Protein AF-A0A351IZE6-F1 (afdb_monomer_lite)

pLDDT: mean 91.67, std 7.16, range [64.75, 98.38]

Structure (mmCIF, N/CA/C/O backbone):
data_AF-A0A351IZE6-F1
#
_entry.id   AF-A0A351IZE6-F1
#
loop_
_atom_site.group_PDB
_atom_site.id
_atom_site.type_symbol
_atom_site.label_atom_id
_atom_site.label_alt_id
_atom_site.label_comp_id
_atom_site.label_asym_id
_atom_site.label_entity_id
_atom_site.label_seq_id
_atom_site.pdbx_PDB_ins_code
_atom_site.Cartn_x
_atom_site.Cartn_y
_atom_site.Cartn_z
_atom_site.occupancy
_atom_site.B_iso_or_equiv
_atom_site.auth_seq_id
_atom_site.auth_comp_id
_atom_site.auth_asym_id
_atom_site.auth_atom_id
_atom_site.pdbx_PDB_model_num
ATOM 1 N N . MET A 1 1 ? -13.488 -5.507 24.046 1.00 73.62 1 MET A N 1
ATOM 2 C CA . MET A 1 1 ? -13.758 -4.907 22.721 1.00 73.62 1 MET A CA 1
ATOM 3 C C . MET A 1 1 ? -13.050 -5.763 21.685 1.00 73.62 1 MET A C 1
ATOM 5 O O . MET A 1 1 ? -11.983 -6.268 22.011 1.00 73.62 1 MET A O 1
ATOM 9 N N . PHE A 1 2 ? -13.658 -6.007 20.524 1.00 90.94 2 PHE A N 1
ATOM 10 C CA . PHE A 1 2 ? -13.050 -6.833 19.475 1.00 90.94 2 PHE A CA 1
ATOM 11 C C . PHE A 1 2 ? -12.153 -5.984 18.573 1.00 90.94 2 PHE A C 1
ATOM 13 O O . PHE A 1 2 ? -12.503 -4.848 18.256 1.00 90.94 2 PHE A O 1
ATOM 20 N N . GLU A 1 3 ? -11.017 -6.544 18.165 1.00 95.06 3 GLU A N 1
ATOM 21 C CA . GLU A 1 3 ? -10.151 -5.961 17.139 1.00 95.06 3 GLU A CA 1
ATOM 22 C C . GLU A 1 3 ? -10.815 -6.148 15.765 1.00 95.06 3 GLU A C 1
ATOM 24 O O . GLU A 1 3 ? -11.217 -7.256 15.410 1.00 95.06 3 GLU A O 1
ATOM 29 N N . ILE A 1 4 ? -10.952 -5.062 15.004 1.00 97.25 4 IL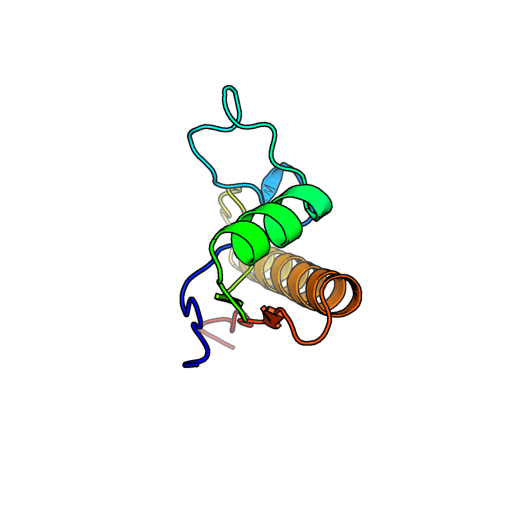E A N 1
ATOM 30 C CA . ILE A 1 4 ? -11.482 -5.073 13.634 1.00 97.25 4 ILE A CA 1
ATOM 31 C C . ILE A 1 4 ? -10.304 -4.955 12.675 1.00 97.25 4 ILE A C 1
ATOM 33 O O . ILE A 1 4 ? -9.579 -3.957 12.699 1.00 97.25 4 ILE A O 1
ATOM 37 N N . ILE A 1 5 ? -10.145 -5.963 11.824 1.00 97.62 5 ILE A N 1
ATOM 38 C CA . ILE A 1 5 ? -9.110 -6.014 10.795 1.00 97.62 5 ILE A CA 1
ATOM 39 C C . ILE A 1 5 ? -9.800 -5.971 9.435 1.00 97.62 5 ILE A C 1
ATOM 41 O O . ILE A 1 5 ? -10.582 -6.866 9.111 1.00 97.62 5 ILE A O 1
ATOM 45 N N . ASP A 1 6 ? -9.504 -4.946 8.641 1.00 97.12 6 ASP A N 1
ATOM 46 C CA . ASP A 1 6 ? -9.880 -4.932 7.230 1.00 97.12 6 ASP A CA 1
ATOM 47 C C . ASP A 1 6 ? -8.847 -5.753 6.454 1.00 97.12 6 ASP A C 1
ATOM 49 O O . ASP A 1 6 ? -7.667 -5.408 6.405 1.00 97.12 6 ASP A O 1
ATOM 53 N N . PHE A 1 7 ? -9.270 -6.877 5.881 1.00 95.31 7 PHE A N 1
ATOM 54 C CA . PHE A 1 7 ? -8.356 -7.800 5.213 1.00 95.31 7 PHE A CA 1
ATOM 55 C C . PHE A 1 7 ? -8.069 -7.436 3.746 1.00 95.31 7 PHE A C 1
ATOM 57 O O . PHE A 1 7 ? -7.268 -8.122 3.106 1.00 95.31 7 PHE A O 1
ATOM 64 N N . HIS A 1 8 ? -8.720 -6.408 3.191 1.00 95.44 8 HIS A N 1
ATOM 65 C CA . HIS A 1 8 ? -8.607 -6.059 1.778 1.00 95.44 8 HIS A CA 1
ATOM 66 C C . HIS A 1 8 ? -8.662 -4.545 1.543 1.00 95.44 8 HIS A C 1
ATOM 68 O O . HIS A 1 8 ? -9.615 -3.991 0.997 1.00 95.44 8 HIS A O 1
ATOM 74 N N . THR A 1 9 ? -7.574 -3.873 1.901 1.00 95.19 9 THR A N 1
ATOM 75 C CA . THR A 1 9 ? -7.341 -2.461 1.599 1.00 95.19 9 THR A CA 1
ATOM 76 C C . THR A 1 9 ? -6.247 -2.316 0.538 1.00 95.19 9 THR A C 1
ATOM 78 O O . THR A 1 9 ? -5.249 -3.036 0.544 1.00 95.19 9 THR A O 1
ATOM 81 N N . HIS A 1 10 ? -6.392 -1.335 -0.355 1.00 96.00 10 HIS A N 1
ATOM 82 C CA . HIS A 1 10 ? -5.347 -0.928 -1.299 1.00 96.00 10 HIS A CA 1
ATOM 83 C C . HIS A 1 10 ? -4.731 0.408 -0.863 1.00 96.00 10 HIS A C 1
ATOM 85 O O . HIS A 1 10 ? -5.160 1.466 -1.334 1.00 96.00 10 HIS A O 1
ATOM 91 N N . PRO A 1 11 ? -3.757 0.401 0.069 1.00 96.00 11 PRO A N 1
ATOM 92 C CA . PRO A 1 11 ? -3.089 1.624 0.479 1.00 96.00 11 PRO A CA 1
ATOM 93 C C . PRO A 1 11 ? -2.183 2.135 -0.648 1.00 96.00 11 PRO A C 1
ATOM 95 O O . PRO A 1 11 ? -1.749 1.383 -1.521 1.00 96.00 11 PRO A O 1
ATOM 98 N N . PHE A 1 12 ? -1.885 3.430 -0.627 1.00 96.06 12 PHE A N 1
ATOM 99 C CA . PHE A 1 12 ? -1.103 4.086 -1.670 1.00 96.06 12 PHE A CA 1
ATOM 100 C C . PHE A 1 12 ? -0.104 5.077 -1.076 1.00 96.06 12 PHE A C 1
ATOM 102 O O . PHE A 1 12 ? -0.365 5.731 -0.061 1.00 96.06 12 PHE A O 1
ATOM 109 N N . LEU A 1 13 ? 1.050 5.185 -1.733 1.00 95.69 13 LEU A N 1
ATOM 110 C CA . LEU A 1 13 ? 2.099 6.137 -1.377 1.00 95.69 13 LEU A CA 1
ATOM 111 C C . LEU A 1 13 ? 2.150 7.322 -2.350 1.00 95.69 13 LEU A C 1
ATOM 113 O O . LEU A 1 13 ? 2.517 8.426 -1.963 1.00 95.69 13 LEU A O 1
ATOM 117 N N . THR A 1 14 ? 1.766 7.092 -3.606 1.00 92.38 14 THR A N 1
ATOM 118 C CA . THR A 1 14 ? 1.799 8.079 -4.694 1.00 92.38 14 THR A CA 1
ATOM 119 C C . THR A 1 14 ? 0.445 8.173 -5.401 1.00 92.38 14 THR A C 1
ATOM 121 O O . THR A 1 14 ? -0.373 7.254 -5.322 1.00 92.38 14 THR A O 1
ATOM 124 N N . ASP A 1 15 ? 0.213 9.249 -6.154 1.00 89.44 15 ASP A N 1
ATOM 125 C CA . ASP A 1 15 ? -1.057 9.463 -6.866 1.00 89.44 15 ASP A CA 1
ATOM 126 C C . ASP A 1 15 ? -1.367 8.376 -7.906 1.00 89.44 15 ASP A C 1
ATOM 128 O O . ASP A 1 15 ? -2.530 8.006 -8.084 1.00 89.44 15 ASP A O 1
ATOM 132 N N . GLY A 1 16 ? -0.335 7.814 -8.546 1.00 91.31 16 GLY A N 1
ATOM 133 C CA . GLY A 1 16 ? -0.467 6.697 -9.494 1.00 91.31 16 GLY A CA 1
ATOM 134 C C . GLY A 1 16 ? -0.844 5.360 -8.842 1.00 91.31 16 GLY A C 1
ATOM 135 O O . GLY A 1 16 ? -1.189 4.404 -9.537 1.00 91.31 16 GLY A O 1
ATOM 136 N N . GLN A 1 17 ? -0.783 5.283 -7.512 1.00 94.81 17 GLN A N 1
ATOM 137 C CA . GLN A 1 17 ? -1.206 4.123 -6.723 1.00 94.81 17 GLN A CA 1
ATOM 138 C C . GLN A 1 17 ? -2.563 4.331 -6.055 1.00 94.81 17 GLN A C 1
ATOM 140 O O . GLN A 1 17 ? -3.206 3.372 -5.638 1.00 94.81 17 GLN A O 1
ATOM 145 N N . ASN A 1 18 ? -3.020 5.578 -5.951 1.00 92.81 18 ASN A N 1
ATOM 146 C CA . ASN A 1 18 ? -4.354 5.855 -5.460 1.00 92.81 18 ASN A CA 1
ATOM 147 C C . ASN A 1 18 ? -5.361 5.384 -6.519 1.00 92.81 18 ASN A C 1
ATOM 149 O O . ASN A 1 18 ? -5.472 5.988 -7.582 1.00 92.81 18 ASN A O 1
ATOM 153 N N . ILE A 1 19 ? -6.094 4.307 -6.250 1.00 91.56 19 ILE A N 1
ATOM 154 C CA . ILE A 1 19 ? -7.134 3.784 -7.153 1.00 91.56 19 ILE A CA 1
ATOM 155 C C . ILE A 1 19 ? -8.548 4.217 -6.749 1.00 91.56 19 ILE A C 1
ATOM 157 O O . ILE A 1 19 ? -9.525 3.731 -7.310 1.00 91.56 19 ILE A O 1
ATOM 161 N N . CYS A 1 20 ? -8.683 5.116 -5.769 1.00 89.69 20 CYS A N 1
ATOM 162 C CA . CYS A 1 20 ? -9.986 5.615 -5.348 1.00 89.69 20 CYS A CA 1
ATOM 163 C C . CYS A 1 20 ? -10.692 6.310 -6.523 1.00 89.69 20 CYS A C 1
ATOM 165 O O . CYS A 1 20 ? -10.121 7.178 -7.181 1.00 89.69 20 CYS A O 1
ATOM 167 N N . ASN A 1 21 ? -11.955 5.967 -6.772 1.00 88.00 21 ASN A N 1
ATOM 168 C CA . ASN A 1 21 ? -12.744 6.593 -7.839 1.00 88.00 21 ASN A CA 1
ATOM 169 C C . ASN A 1 21 ? -13.278 7.981 -7.449 1.00 88.00 21 ASN A C 1
ATOM 171 O O . ASN A 1 21 ? -13.664 8.765 -8.311 1.00 88.00 21 ASN A O 1
ATOM 175 N N . HIS A 1 22 ? -13.277 8.313 -6.155 1.00 86.00 22 HIS A N 1
ATOM 176 C CA . HIS A 1 22 ? -13.900 9.524 -5.611 1.00 86.00 22 HIS A CA 1
ATOM 177 C C . HIS A 1 22 ? -12.881 10.580 -5.145 1.00 86.00 22 HIS A C 1
ATOM 179 O O . HIS A 1 22 ? -13.205 11.429 -4.316 1.00 86.00 22 HIS A O 1
ATOM 185 N N . LYS A 1 23 ? -11.657 10.569 -5.700 1.00 84.00 23 LYS A N 1
ATOM 186 C CA . LYS A 1 23 ? -10.554 11.490 -5.334 1.00 84.00 23 LYS A CA 1
ATOM 187 C C . LYS A 1 23 ? -10.932 12.971 -5.375 1.00 84.00 23 LYS A C 1
ATOM 189 O O . LYS A 1 23 ? -10.421 13.751 -4.584 1.00 84.00 23 LYS A O 1
ATOM 194 N N . ALA A 1 24 ? -11.814 13.356 -6.300 1.00 82.94 24 ALA A N 1
ATOM 195 C CA . ALA A 1 24 ? -12.246 14.744 -6.469 1.00 82.94 24 ALA A CA 1
ATOM 196 C C . ALA A 1 24 ? -13.087 15.266 -5.292 1.00 82.94 24 ALA A C 1
ATOM 198 O O . ALA A 1 24 ? -13.176 16.472 -5.092 1.00 82.94 24 ALA A O 1
ATOM 199 N N . VAL A 1 25 ? -13.712 14.364 -4.531 1.00 83.00 25 VAL A N 1
ATOM 200 C CA . VAL A 1 25 ? -14.615 14.703 -3.420 1.00 83.00 25 VAL A CA 1
ATOM 201 C C . VAL A 1 25 ? -13.989 14.343 -2.073 1.00 83.00 25 VAL A C 1
ATOM 203 O O . VAL A 1 25 ? -14.272 14.990 -1.069 1.00 83.00 25 VAL A O 1
ATOM 206 N N . ILE A 1 26 ? -13.108 13.339 -2.048 1.00 80.50 26 ILE A N 1
ATOM 207 C CA . ILE A 1 26 ? -12.407 12.892 -0.846 1.00 80.50 26 ILE A CA 1
ATOM 208 C C . ILE A 1 26 ? -10.901 13.068 -1.078 1.00 80.50 26 ILE A C 1
ATOM 210 O O . ILE A 1 26 ? -10.271 12.185 -1.671 1.00 8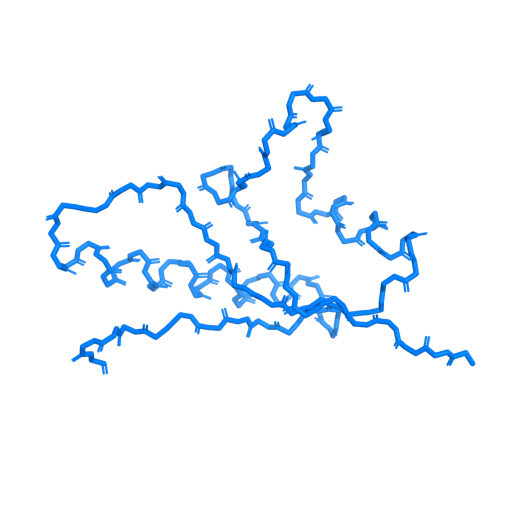0.50 26 ILE A O 1
ATOM 214 N N . PRO A 1 27 ? -10.302 14.191 -0.631 1.00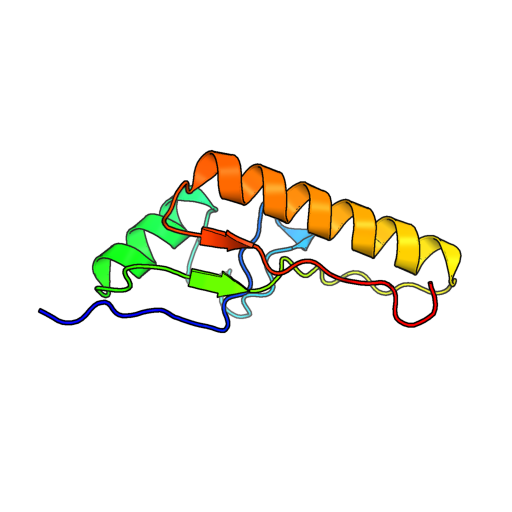 74.69 27 PRO A N 1
ATOM 215 C CA . PRO A 1 27 ? -8.865 14.402 -0.727 1.00 74.69 27 PRO A CA 1
ATOM 216 C C . PRO A 1 27 ? -8.153 13.463 0.254 1.00 74.69 27 PRO A C 1
ATOM 218 O O . PRO A 1 27 ? -7.907 13.789 1.414 1.00 74.69 27 PRO A O 1
ATOM 221 N N . MET A 1 28 ? -7.859 12.249 -0.209 1.00 82.62 28 MET A N 1
ATOM 222 C CA . MET A 1 28 ? -7.134 11.252 0.565 1.00 82.62 28 MET A CA 1
ATOM 223 C C . MET A 1 28 ? -5.635 11.416 0.349 1.00 82.62 28 MET A C 1
ATOM 225 O O . MET A 1 28 ? -5.126 11.242 -0.756 1.00 82.62 28 MET A O 1
ATOM 229 N N . THR A 1 29 ? -4.923 11.682 1.435 1.00 90.12 29 THR A N 1
ATOM 230 C CA . THR A 1 29 ? -3.474 11.519 1.513 1.00 90.12 29 THR A CA 1
ATOM 231 C C . THR A 1 29 ? -3.157 10.206 2.215 1.00 90.12 29 THR A C 1
ATOM 233 O O . THR A 1 29 ? -4.005 9.622 2.894 1.00 90.12 29 THR A O 1
ATOM 236 N N . THR A 1 30 ? -1.913 9.755 2.121 1.00 89.44 30 THR A N 1
ATOM 237 C CA . THR A 1 30 ? -1.434 8.627 2.921 1.00 89.44 30 THR A CA 1
ATOM 238 C C . THR A 1 30 ? -1.660 8.871 4.428 1.00 89.44 30 THR A C 1
ATOM 240 O O . THR A 1 30 ? -2.211 8.020 5.111 1.00 89.44 30 THR A O 1
ATOM 243 N N . ALA A 1 31 ? -1.341 10.055 4.971 1.00 87.81 31 ALA A N 1
ATOM 244 C CA . ALA A 1 31 ? -1.592 10.341 6.395 1.00 87.81 31 ALA A CA 1
ATOM 245 C C . ALA A 1 31 ? -3.085 10.265 6.751 1.00 87.81 31 ALA A C 1
ATOM 247 O O . ALA A 1 31 ? -3.482 9.495 7.625 1.00 87.81 31 ALA A O 1
ATOM 248 N N . SER A 1 32 ? -3.914 11.010 6.016 1.00 90.88 32 SER A N 1
ATOM 249 C CA . SER A 1 32 ? -5.339 11.133 6.326 1.00 90.88 32 SER A CA 1
ATOM 250 C C . SER A 1 32 ? -6.105 9.823 6.138 1.00 90.88 32 SER A C 1
ATOM 252 O O . SER A 1 32 ? -7.127 9.618 6.783 1.00 90.88 32 SER A O 1
ATOM 254 N N . SER A 1 33 ? -5.620 8.913 5.284 1.00 91.69 33 SER A N 1
ATOM 255 C CA . SER A 1 33 ? -6.246 7.600 5.083 1.00 91.69 33 SER A CA 1
ATOM 256 C C . SER A 1 33 ? -6.165 6.735 6.342 1.00 91.69 33 SER A C 1
ATOM 258 O O . SER A 1 33 ? -7.170 6.155 6.745 1.00 91.69 33 SER A O 1
ATOM 260 N N . LYS A 1 34 ? -4.994 6.673 6.994 1.00 94.19 34 LYS A N 1
ATOM 261 C CA . LYS A 1 34 ? -4.832 5.934 8.257 1.00 94.19 34 LYS A CA 1
ATOM 262 C C . LYS A 1 34 ? -5.718 6.528 9.352 1.00 94.19 34 LYS A C 1
ATOM 264 O O . LYS A 1 34 ? -6.463 5.791 9.990 1.00 94.19 34 LYS A O 1
ATOM 269 N N . GLU A 1 35 ? -5.666 7.846 9.527 1.00 93.94 35 GLU A N 1
ATOM 270 C CA . GLU A 1 35 ? -6.457 8.558 10.540 1.00 93.94 35 GLU A CA 1
ATOM 271 C C . GLU A 1 35 ? -7.962 8.325 10.354 1.00 93.94 35 GLU A C 1
ATOM 273 O O . GLU A 1 35 ? -8.671 8.029 11.315 1.00 93.94 35 GLU A O 1
ATOM 278 N N . TYR A 1 36 ? -8.441 8.382 9.108 1.00 92.94 36 TYR A N 1
ATOM 279 C CA . TYR A 1 36 ? -9.839 8.126 8.777 1.00 92.94 36 TYR A CA 1
ATOM 280 C C . TYR A 1 36 ? -10.277 6.706 9.157 1.00 92.94 36 TYR A C 1
ATOM 282 O O . TYR A 1 36 ? -11.290 6.533 9.833 1.00 92.94 36 TYR A O 1
ATOM 290 N N . LEU A 1 37 ? -9.500 5.688 8.777 1.00 94.62 37 LEU A N 1
ATOM 291 C CA . LEU A 1 37 ? -9.821 4.287 9.072 1.00 94.62 37 LEU A CA 1
ATOM 292 C C . LEU A 1 37 ? -9.795 4.000 10.580 1.00 94.62 37 LEU A C 1
ATOM 294 O O . LEU A 1 37 ? -10.681 3.316 11.093 1.00 94.62 37 LEU A O 1
ATOM 298 N N . GLN A 1 38 ? -8.841 4.579 11.313 1.00 94.69 38 GLN A N 1
ATOM 299 C CA . GLN A 1 38 ? -8.817 4.497 12.777 1.00 94.69 38 GLN A CA 1
ATOM 300 C C . GLN A 1 38 ? -10.051 5.161 13.406 1.00 94.69 38 GLN A C 1
ATOM 302 O O . GLN A 1 38 ? -10.622 4.620 14.353 1.00 94.69 38 GLN A O 1
ATOM 307 N N . GLY A 1 39 ? -10.516 6.285 12.847 1.00 94.81 39 GLY A N 1
ATOM 308 C CA . GLY A 1 39 ? -11.767 6.939 13.247 1.00 94.81 39 GLY A CA 1
ATOM 309 C C . GLY A 1 39 ? -13.020 6.077 13.038 1.00 94.81 39 GLY A C 1
ATOM 310 O O . GLY A 1 39 ? -14.011 6.264 13.739 1.00 94.81 39 GLY A O 1
ATOM 311 N N . LEU A 1 40 ? -12.961 5.093 12.135 1.00 94.81 40 LEU A N 1
ATOM 312 C CA . LEU A 1 40 ? -14.004 4.083 11.911 1.00 94.81 40 LEU A CA 1
ATOM 313 C C . LEU A 1 40 ? -13.842 2.827 12.788 1.00 94.81 40 LEU A C 1
ATOM 315 O O . LEU A 1 40 ? -14.507 1.821 12.550 1.00 94.81 40 LEU A O 1
ATOM 319 N N . ALA A 1 41 ? -12.965 2.871 13.796 1.00 96.06 41 ALA A N 1
ATOM 320 C CA . ALA A 1 41 ? -12.618 1.745 14.662 1.00 96.06 41 ALA A CA 1
ATOM 321 C C . ALA A 1 41 ? -11.989 0.543 13.927 1.00 96.06 41 ALA A C 1
ATOM 323 O O . ALA A 1 41 ? -12.028 -0.584 14.427 1.00 96.06 41 ALA A O 1
ATOM 324 N N . ILE A 1 42 ? -11.362 0.764 12.766 1.00 97.44 42 ILE A N 1
ATOM 325 C CA . ILE A 1 42 ? -10.477 -0.230 12.149 1.00 97.44 42 ILE A CA 1
ATOM 326 C C . ILE A 1 42 ? -9.146 -0.191 12.894 1.00 97.44 42 ILE A C 1
ATOM 328 O O . ILE A 1 42 ? -8.541 0.866 13.073 1.00 97.44 42 ILE A O 1
ATOM 332 N N . HIS A 1 43 ? -8.694 -1.354 13.348 1.00 97.31 43 HIS A N 1
ATOM 333 C CA . HIS A 1 43 ? -7.501 -1.487 14.178 1.00 97.31 43 HIS A CA 1
ATOM 334 C C . HIS A 1 43 ? -6.278 -1.859 13.341 1.00 97.31 43 HIS A C 1
ATOM 336 O O . HIS A 1 43 ? -5.175 -1.405 13.642 1.00 97.31 43 HIS A O 1
ATOM 342 N N . LYS A 1 44 ? -6.481 -2.652 12.281 1.00 97.81 44 LYS A N 1
ATOM 343 C CA . LYS A 1 44 ? -5.451 -3.013 11.304 1.00 97.81 44 LYS A CA 1
ATOM 344 C C . LYS A 1 44 ? -6.029 -3.108 9.906 1.00 97.81 44 LYS A C 1
ATOM 346 O O . LYS A 1 44 ? -7.202 -3.437 9.732 1.00 97.81 44 LYS A O 1
ATOM 351 N N . ILE A 1 45 ? -5.169 -2.885 8.925 1.00 98.06 45 ILE A N 1
ATOM 352 C CA . ILE A 1 45 ? -5.453 -3.143 7.522 1.00 98.06 45 ILE A CA 1
ATOM 353 C C . ILE A 1 45 ? -4.452 -4.137 6.943 1.00 98.06 45 ILE A C 1
ATOM 355 O O . ILE A 1 45 ? -3.260 -4.099 7.255 1.00 98.06 45 ILE A O 1
ATOM 359 N N . CYS A 1 46 ? -4.940 -4.992 6.056 1.00 98.06 46 CYS A N 1
ATOM 360 C CA . CYS A 1 46 ? -4.143 -5.869 5.217 1.00 98.06 46 CYS A CA 1
ATOM 361 C C . CYS A 1 46 ? -4.409 -5.541 3.752 1.00 98.06 46 CYS A C 1
ATOM 363 O O . CYS A 1 46 ? -5.518 -5.159 3.377 1.00 98.06 46 CYS A O 1
ATOM 365 N N . GLY A 1 47 ? -3.409 -5.755 2.908 1.00 97.25 47 GLY A N 1
ATOM 366 C CA . GLY A 1 47 ? -3.595 -5.734 1.463 1.00 97.25 47 GLY A CA 1
ATOM 367 C C . GLY A 1 47 ? -2.426 -5.112 0.728 1.00 97.25 47 GLY A C 1
ATOM 368 O O . GLY A 1 47 ? -1.423 -4.722 1.322 1.00 97.25 47 GLY A O 1
ATOM 369 N N . SER A 1 48 ? -2.527 -5.094 -0.592 1.00 97.44 48 SER A N 1
ATOM 370 C CA . SER A 1 48 ? -1.405 -4.763 -1.462 1.00 97.44 48 SER A CA 1
ATOM 371 C C . SER A 1 48 ? -1.533 -3.366 -2.041 1.00 97.44 48 SER A C 1
ATOM 373 O O . SER A 1 48 ? -2.615 -2.948 -2.459 1.00 97.44 48 SER A O 1
ATOM 375 N N . VAL A 1 49 ? -0.399 -2.681 -2.173 1.00 97.69 49 VAL A N 1
ATOM 376 C CA . VAL A 1 49 ? -0.310 -1.472 -2.996 1.00 97.69 49 VAL A CA 1
ATOM 377 C C . VAL A 1 49 ? -0.499 -1.869 -4.454 1.00 97.69 49 VAL A C 1
ATOM 379 O O . VAL A 1 49 ? 0.213 -2.732 -4.962 1.00 97.69 49 VAL A O 1
ATOM 382 N N . VAL A 1 50 ? -1.436 -1.239 -5.148 1.00 95.88 50 VAL A N 1
ATOM 383 C CA . VAL A 1 50 ? -1.652 -1.428 -6.589 1.00 95.88 50 VAL A CA 1
ATOM 384 C C . VAL A 1 50 ? -1.418 -0.112 -7.318 1.00 95.88 50 VAL A C 1
ATOM 386 O O . VAL A 1 50 ? -1.317 0.942 -6.701 1.00 95.88 50 VAL A O 1
ATOM 389 N N . SER A 1 51 ? -1.273 -0.170 -8.635 1.00 93.69 51 SER A N 1
ATOM 390 C CA . SER A 1 51 ? -1.045 1.006 -9.476 1.00 93.69 51 SER A CA 1
ATOM 391 C C . SER A 1 51 ? -1.828 0.877 -10.776 1.00 93.69 51 SER A C 1
ATOM 393 O O . SER A 1 51 ? -2.037 -0.239 -11.256 1.00 93.69 51 SER A O 1
ATOM 395 N N . THR A 1 52 ? -2.285 2.000 -11.327 1.00 86.44 52 THR A N 1
ATOM 396 C CA . THR A 1 52 ? -3.210 2.029 -12.478 1.00 86.44 52 THR A CA 1
ATOM 397 C C . THR A 1 52 ? -2.534 1.856 -13.835 1.00 86.44 52 THR A C 1
ATOM 399 O O . THR A 1 52 ? -3.219 1.707 -14.842 1.00 86.44 52 THR A O 1
ATOM 402 N N . ASP A 1 53 ? -1.204 1.878 -13.889 1.00 85.56 53 ASP A N 1
ATOM 403 C CA . ASP A 1 53 ? -0.454 1.753 -15.134 1.00 85.56 53 ASP A CA 1
ATOM 404 C C . ASP A 1 53 ? -0.576 0.347 -15.743 1.00 85.56 53 ASP A C 1
ATOM 406 O O . ASP A 1 53 ? -0.372 -0.666 -15.067 1.00 85.56 53 ASP A O 1
ATOM 410 N N . CYS A 1 54 ? -0.891 0.282 -17.035 1.00 79.25 54 CYS A N 1
ATOM 411 C CA . CYS A 1 54 ? -0.832 -0.954 -17.809 1.00 79.25 54 CYS A CA 1
ATOM 412 C C . CYS A 1 54 ? 0.624 -1.284 -18.162 1.00 79.25 54 CYS A C 1
ATOM 414 O O . CYS A 1 54 ? 1.442 -0.383 -18.339 1.00 79.25 54 CYS A O 1
ATOM 416 N N . TYR A 1 55 ? 0.934 -2.570 -18.315 1.00 78.50 55 TYR A N 1
ATOM 417 C CA . TYR A 1 55 ? 2.211 -3.028 -18.858 1.00 78.50 55 TYR A CA 1
ATOM 418 C C . TYR A 1 55 ? 1.977 -3.734 -20.192 1.00 78.50 55 TYR A C 1
ATOM 420 O O . TYR A 1 55 ? 0.959 -4.400 -20.379 1.00 78.50 55 TYR A O 1
ATOM 428 N N . THR A 1 56 ? 2.918 -3.569 -21.116 1.00 74.94 56 THR A N 1
ATOM 429 C CA . THR A 1 56 ? 2.878 -4.196 -22.444 1.00 74.94 56 THR A CA 1
ATOM 430 C C . THR A 1 56 ? 3.853 -5.365 -22.557 1.00 74.94 56 THR A C 1
ATOM 432 O O . THR A 1 56 ? 3.598 -6.277 -23.331 1.00 74.94 56 THR A O 1
ATOM 435 N N . GLU A 1 57 ? 4.920 -5.380 -21.749 1.00 80.81 57 GLU A N 1
ATOM 436 C CA . GLU A 1 57 ? 5.985 -6.386 -21.802 1.00 80.81 57 GLU A CA 1
ATOM 437 C C . GLU A 1 57 ? 6.205 -7.077 -20.438 1.00 80.81 57 GLU A C 1
ATOM 439 O O . GLU A 1 57 ? 6.054 -6.436 -19.389 1.00 80.81 57 GLU A O 1
ATOM 444 N N . PRO A 1 58 ? 6.636 -8.357 -20.400 1.00 76.75 58 PRO A N 1
ATOM 445 C CA . PRO A 1 58 ? 6.880 -9.085 -19.146 1.00 76.75 58 PRO A CA 1
ATOM 446 C C . PRO A 1 58 ? 7.889 -8.410 -18.201 1.00 76.75 58 PRO A C 1
ATOM 448 O O . PRO A 1 58 ? 7.711 -8.421 -16.984 1.00 76.75 58 PRO A O 1
ATOM 451 N N . GLY A 1 59 ? 8.938 -7.777 -18.740 1.00 80.19 59 GLY A N 1
ATOM 452 C CA . GLY A 1 59 ? 9.938 -7.071 -17.929 1.00 80.19 59 GLY A CA 1
ATOM 453 C C . GLY A 1 59 ? 9.368 -5.870 -17.165 1.00 80.19 59 GLY A C 1
ATOM 454 O O . GLY A 1 59 ? 9.859 -5.522 -16.089 1.00 80.19 59 GLY A O 1
ATOM 455 N N . ASP A 1 60 ? 8.302 -5.258 -17.678 1.00 86.81 60 ASP A N 1
ATOM 456 C CA . ASP A 1 60 ? 7.657 -4.116 -17.032 1.00 86.81 60 ASP A CA 1
ATOM 457 C C . ASP A 1 60 ? 6.699 -4.554 -15.922 1.00 86.81 60 ASP A C 1
ATOM 459 O O . ASP A 1 60 ? 6.580 -3.864 -14.906 1.00 86.81 60 ASP A O 1
ATOM 463 N N . MET A 1 61 ? 6.114 -5.751 -16.038 1.00 88.19 61 MET A N 1
ATOM 464 C CA . MET A 1 61 ? 5.384 -6.386 -14.938 1.00 88.19 61 MET A CA 1
ATOM 465 C C . MET A 1 61 ? 6.292 -6.600 -13.719 1.00 88.19 61 MET A C 1
ATOM 467 O O . MET A 1 61 ? 5.898 -6.258 -12.603 1.00 88.19 61 MET A O 1
ATOM 471 N N . TRP A 1 62 ? 7.525 -7.085 -13.914 1.00 90.06 62 TRP A N 1
ATOM 472 C CA . TRP A 1 62 ? 8.478 -7.253 -12.809 1.00 90.06 62 TRP A CA 1
ATOM 473 C C . TRP A 1 62 ? 8.791 -5.927 -12.107 1.00 90.06 62 TRP A C 1
ATOM 475 O O . TRP A 1 62 ? 8.685 -5.822 -10.884 1.00 90.06 62 TRP A O 1
ATOM 485 N N . LYS A 1 63 ? 9.105 -4.877 -12.877 1.00 91.19 63 LYS A N 1
ATOM 486 C CA . LYS A 1 63 ? 9.367 -3.534 -12.327 1.00 91.19 63 LYS A CA 1
ATOM 487 C C . LYS A 1 63 ? 8.159 -2.986 -11.566 1.00 91.19 63 LYS A C 1
ATOM 489 O O . LYS A 1 63 ? 8.325 -2.372 -10.513 1.00 91.19 63 LYS A O 1
ATOM 494 N N . LYS A 1 64 ? 6.941 -3.214 -12.070 1.00 91.75 64 LYS A N 1
ATOM 495 C CA . LYS A 1 64 ? 5.696 -2.805 -11.406 1.00 91.75 64 LYS A CA 1
ATOM 496 C C . LYS A 1 64 ? 5.517 -3.518 -10.066 1.00 91.75 64 LYS A C 1
ATOM 498 O O . LYS A 1 64 ? 5.252 -2.852 -9.066 1.00 91.75 64 LYS A O 1
ATOM 503 N N . ILE A 1 65 ? 5.702 -4.839 -10.035 1.00 93.94 65 ILE A N 1
ATOM 504 C CA . ILE A 1 65 ? 5.655 -5.644 -8.805 1.00 93.94 65 ILE A CA 1
ATOM 505 C C . ILE A 1 65 ? 6.680 -5.123 -7.797 1.00 93.94 65 ILE A C 1
ATOM 507 O O . ILE A 1 65 ? 6.316 -4.801 -6.667 1.00 93.94 65 ILE A O 1
ATOM 511 N N . GLN A 1 66 ? 7.934 -4.942 -8.222 1.00 94.94 66 GLN A N 1
ATOM 512 C CA . GLN A 1 66 ? 9.003 -4.430 -7.367 1.00 94.94 66 GLN A CA 1
ATOM 513 C C . GLN A 1 66 ? 8.661 -3.049 -6.787 1.00 94.94 66 GLN A C 1
ATOM 515 O O . GLN A 1 66 ? 8.790 -2.838 -5.582 1.00 94.94 66 GLN A O 1
ATOM 520 N N . ARG A 1 67 ? 8.173 -2.118 -7.617 1.00 96.25 67 ARG A N 1
ATOM 521 C CA . ARG A 1 67 ? 7.782 -0.764 -7.192 1.00 96.25 67 ARG A CA 1
ATOM 522 C C . ARG A 1 67 ? 6.625 -0.778 -6.194 1.00 96.25 67 ARG A C 1
ATOM 524 O O . ARG A 1 67 ? 6.657 -0.047 -5.202 1.00 96.25 67 ARG A O 1
ATOM 531 N N . ASN A 1 68 ? 5.603 -1.591 -6.450 1.00 97.12 68 ASN A N 1
ATOM 532 C CA . ASN A 1 68 ? 4.451 -1.715 -5.561 1.00 97.12 68 ASN A CA 1
ATOM 533 C C . ASN A 1 68 ? 4.861 -2.329 -4.214 1.00 97.12 68 ASN A C 1
ATOM 535 O O . ASN A 1 68 ? 4.486 -1.798 -3.172 1.00 97.12 68 ASN A O 1
ATOM 539 N N . ASN A 1 69 ? 5.700 -3.368 -4.220 1.00 97.94 69 ASN A N 1
ATOM 540 C CA . ASN A 1 69 ? 6.224 -3.981 -2.997 1.00 97.94 69 ASN A CA 1
ATOM 541 C C . ASN A 1 69 ? 7.112 -3.011 -2.204 1.00 97.94 69 ASN A C 1
ATOM 543 O O . ASN A 1 69 ? 6.945 -2.883 -0.996 1.00 97.94 69 ASN A O 1
ATOM 547 N N . ALA A 1 70 ? 7.992 -2.257 -2.870 1.00 98.31 70 ALA A N 1
ATOM 548 C CA . ALA A 1 70 ? 8.794 -1.219 -2.218 1.00 98.31 70 ALA A CA 1
ATOM 549 C C . ALA A 1 70 ? 7.910 -0.150 -1.550 1.00 98.31 70 ALA A C 1
ATOM 551 O O . ALA A 1 70 ? 8.171 0.270 -0.425 1.00 98.31 70 ALA A O 1
ATOM 552 N N . SER A 1 71 ? 6.816 0.239 -2.211 1.00 98.31 71 SER A N 1
ATOM 553 C CA . SER A 1 71 ? 5.844 1.175 -1.638 1.00 98.31 71 SER A CA 1
ATOM 554 C C . SER A 1 71 ? 5.096 0.572 -0.447 1.00 98.31 71 SER A C 1
ATOM 556 O O . SER A 1 71 ? 4.806 1.288 0.507 1.00 98.31 71 SER A O 1
ATOM 558 N N . ALA A 1 72 ? 4.806 -0.734 -0.468 1.00 98.31 72 ALA A N 1
ATOM 559 C CA . ALA A 1 72 ? 4.190 -1.432 0.657 1.00 98.31 72 ALA A CA 1
ATOM 560 C C . ALA A 1 72 ? 5.101 -1.426 1.895 1.00 98.31 72 ALA A C 1
ATOM 562 O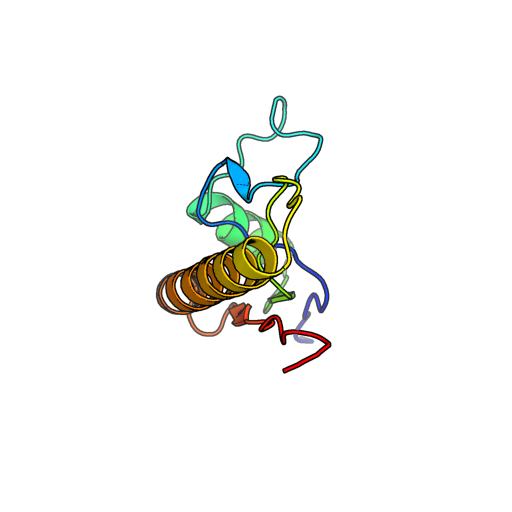 O . ALA A 1 72 ? 4.622 -1.120 2.982 1.00 98.31 72 ALA A O 1
ATOM 563 N N . TYR A 1 73 ? 6.406 -1.669 1.738 1.00 98.38 73 TYR A N 1
ATOM 564 C CA . TYR A 1 73 ? 7.356 -1.578 2.853 1.00 98.38 73 TYR A CA 1
ATOM 565 C C . TYR A 1 73 ? 7.498 -0.149 3.387 1.00 98.38 73 TYR A C 1
ATOM 567 O O . TYR A 1 73 ? 7.393 0.061 4.591 1.00 98.38 73 TYR A O 1
ATOM 575 N N . ALA A 1 74 ? 7.618 0.852 2.512 1.00 98.12 74 ALA A N 1
ATOM 576 C CA . ALA A 1 74 ? 7.664 2.255 2.938 1.00 98.12 74 ALA A CA 1
ATOM 577 C C . ALA A 1 74 ? 6.384 2.686 3.687 1.00 98.12 74 ALA A C 1
ATOM 579 O O . ALA A 1 74 ? 6.425 3.457 4.646 1.00 98.12 74 ALA A O 1
ATOM 580 N N . LEU A 1 75 ? 5.221 2.173 3.276 1.00 97.88 75 LEU A N 1
ATOM 581 C CA . LEU A 1 75 ? 3.966 2.383 3.997 1.00 97.88 75 LEU A CA 1
ATOM 582 C C . LEU A 1 75 ? 3.930 1.644 5.334 1.00 97.88 75 LEU A C 1
ATOM 584 O O . LEU A 1 75 ? 3.392 2.192 6.290 1.00 97.88 75 LEU A O 1
ATOM 588 N N . GLN A 1 76 ? 4.495 0.439 5.423 1.00 97.81 76 GLN A N 1
ATOM 589 C CA . GLN A 1 76 ? 4.613 -0.296 6.682 1.00 97.81 76 GLN A CA 1
ATOM 590 C C . GLN A 1 76 ? 5.483 0.471 7.683 1.00 97.81 76 GLN A C 1
ATOM 592 O O . GLN A 1 76 ? 5.074 0.635 8.828 1.00 97.81 76 GLN A O 1
ATOM 597 N N . GLU A 1 77 ? 6.617 1.026 7.248 1.00 97.75 77 GLU A N 1
ATOM 598 C CA . GLU A 1 77 ? 7.455 1.900 8.082 1.00 97.75 77 GLU A CA 1
ATOM 599 C C . GLU A 1 77 ? 6.671 3.116 8.598 1.00 97.75 77 GLU A C 1
ATOM 601 O O . GLU A 1 77 ? 6.791 3.500 9.761 1.00 97.75 77 GLU A O 1
ATOM 606 N N . ARG A 1 78 ? 5.814 3.705 7.754 1.00 96.31 78 ARG A N 1
ATOM 607 C CA . ARG A 1 78 ? 5.002 4.877 8.113 1.00 96.31 78 ARG A CA 1
ATOM 608 C C . ARG A 1 78 ? 3.814 4.548 9.017 1.00 96.31 78 ARG A C 1
ATOM 610 O O . ARG A 1 78 ? 3.448 5.344 9.883 1.00 96.31 78 ARG A O 1
ATOM 617 N N . TYR A 1 79 ? 3.131 3.439 8.766 1.00 97.06 79 TYR A N 1
ATOM 618 C CA . TYR A 1 79 ? 1.898 3.077 9.462 1.00 97.06 79 TYR A CA 1
ATOM 619 C C . 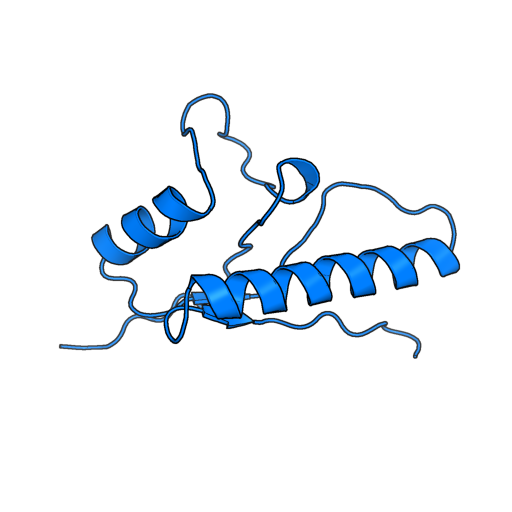TYR A 1 79 ? 2.148 2.224 10.708 1.00 97.06 79 TYR A C 1
ATOM 621 O O . TYR A 1 79 ? 1.290 2.235 11.597 1.00 97.06 79 TYR A O 1
ATOM 629 N N . GLY A 1 80 ? 3.307 1.570 10.811 1.00 96.94 80 GLY A N 1
ATOM 630 C CA . GLY A 1 80 ? 3.644 0.629 11.874 1.00 96.94 80 GLY A CA 1
ATOM 631 C C . GLY A 1 80 ? 2.688 -0.564 11.889 1.00 96.94 80 GLY A C 1
ATOM 632 O O . GLY A 1 80 ? 2.157 -0.964 10.853 1.00 96.94 80 GLY A O 1
ATOM 633 N N . ASP A 1 81 ? 2.390 -1.063 13.087 1.00 96.44 81 ASP A N 1
ATOM 634 C CA . ASP A 1 81 ? 1.519 -2.228 13.327 1.00 96.44 81 ASP A CA 1
ATOM 635 C C . ASP A 1 81 ? 0.085 -2.090 12.791 1.00 96.44 81 ASP A C 1
ATOM 637 O O . ASP A 1 81 ? -0.658 -3.071 12.743 1.00 96.44 81 ASP A O 1
ATOM 641 N N . PHE A 1 82 ? -0.316 -0.884 12.379 1.00 97.81 82 PHE A N 1
ATOM 642 C CA . PHE A 1 82 ? -1.603 -0.647 11.734 1.00 97.81 82 PHE A CA 1
ATOM 643 C C . PHE A 1 82 ? -1.708 -1.323 10.358 1.00 97.81 82 PHE A C 1
ATOM 645 O O . PHE A 1 82 ? -2.814 -1.618 9.914 1.00 97.81 82 PHE A O 1
ATOM 652 N N . TYR A 1 83 ? -0.590 -1.558 9.663 1.00 98.25 83 TYR A N 1
ATOM 653 C CA . TYR A 1 83 ? -0.599 -2.097 8.305 1.00 98.25 83 TYR A CA 1
ATOM 654 C C . TYR A 1 83 ? 0.228 -3.369 8.178 1.00 98.25 83 TYR A C 1
ATOM 656 O O . TYR A 1 83 ? 1.433 -3.390 8.422 1.00 98.25 83 TYR A O 1
ATOM 664 N N . ILE A 1 84 ? -0.443 -4.422 7.722 1.00 98.06 84 ILE A N 1
ATOM 665 C CA . ILE A 1 84 ? 0.157 -5.695 7.352 1.00 98.06 84 ILE A CA 1
ATOM 666 C C . ILE A 1 84 ? 0.289 -5.710 5.818 1.00 98.06 84 ILE A C 1
ATOM 668 O O . ILE A 1 84 ? -0.725 -5.824 5.119 1.00 98.06 84 ILE A O 1
ATOM 672 N N . PRO A 1 85 ? 1.508 -5.570 5.264 1.00 97.75 85 PRO A N 1
ATOM 673 C CA . PRO A 1 85 ? 1.688 -5.434 3.827 1.00 97.75 85 PRO A CA 1
ATOM 674 C C . PRO A 1 85 ? 1.378 -6.729 3.077 1.00 97.75 85 PRO A C 1
ATOM 676 O O . PRO A 1 85 ? 1.941 -7.786 3.356 1.00 97.75 85 PRO A O 1
ATOM 679 N N . GLY A 1 86 ? 0.517 -6.624 2.066 1.00 97.06 86 GLY A N 1
ATOM 680 C CA . GLY A 1 86 ? 0.330 -7.656 1.054 1.00 97.06 86 GLY A CA 1
ATOM 681 C C . GLY A 1 86 ? 1.394 -7.523 -0.033 1.00 97.06 86 GLY A C 1
ATOM 682 O O . GLY A 1 86 ? 1.439 -6.513 -0.739 1.00 97.06 86 GLY A O 1
ATOM 683 N N . ILE A 1 87 ? 2.223 -8.549 -0.196 1.00 96.81 87 ILE A N 1
ATOM 684 C CA . ILE A 1 87 ? 3.325 -8.566 -1.162 1.00 96.81 87 ILE A CA 1
ATOM 685 C C . ILE A 1 87 ? 2.875 -9.237 -2.457 1.00 96.81 87 ILE A C 1
ATOM 687 O O . ILE A 1 87 ? 2.384 -10.365 -2.449 1.00 96.81 87 ILE A O 1
ATOM 691 N N . HIS A 1 88 ? 3.065 -8.545 -3.579 1.00 95.25 88 HIS A N 1
ATOM 692 C CA . HIS A 1 88 ? 2.871 -9.131 -4.901 1.00 95.25 88 HIS A CA 1
ATOM 693 C C . HIS A 1 88 ? 3.979 -10.136 -5.184 1.00 95.25 88 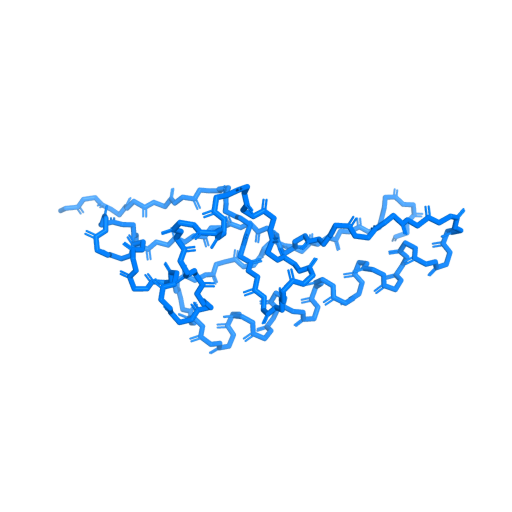HIS A C 1
ATOM 695 O O . HIS A 1 88 ? 5.161 -9.828 -5.019 1.00 95.25 88 HIS A O 1
ATOM 701 N N . VAL A 1 89 ? 3.590 -11.307 -5.672 1.00 92.00 89 VAL A N 1
ATOM 702 C CA . VAL A 1 89 ? 4.501 -12.336 -6.174 1.00 92.00 89 VAL A CA 1
ATOM 703 C C . VAL A 1 89 ? 4.321 -12.408 -7.680 1.00 92.00 89 VAL A C 1
ATOM 705 O O . VAL A 1 89 ? 3.198 -12.317 -8.183 1.00 92.00 89 VAL A O 1
ATOM 708 N N . HIS A 1 90 ? 5.423 -12.525 -8.411 1.00 85.69 90 HIS A N 1
ATOM 709 C CA . HIS A 1 90 ? 5.339 -12.686 -9.849 1.00 85.69 90 HIS A CA 1
ATOM 710 C C . HIS A 1 90 ? 4.763 -14.081 -10.153 1.00 85.69 90 HIS A C 1
ATOM 712 O O . HIS A 1 90 ? 5.243 -15.076 -9.627 1.00 85.69 90 HIS A O 1
ATOM 718 N N . PRO A 1 91 ? 3.719 -14.212 -10.985 1.00 79.44 91 PRO A N 1
ATOM 719 C CA . PRO A 1 91 ? 3.027 -15.496 -11.140 1.00 79.44 91 PRO A CA 1
ATOM 720 C C . PRO A 1 91 ? 3.869 -16.574 -11.843 1.00 79.44 91 PRO A C 1
ATOM 722 O O . PRO A 1 91 ? 3.497 -17.743 -11.831 1.00 79.44 91 PRO A O 1
ATOM 725 N N . LEU A 1 92 ? 4.976 -16.184 -12.482 1.00 78.06 92 LEU A N 1
ATOM 726 C CA . LEU A 1 92 ? 5.852 -17.083 -13.245 1.00 78.06 92 LEU A CA 1
ATOM 727 C C . LEU A 1 92 ? 7.250 -17.279 -12.634 1.00 78.06 92 LEU A C 1
ATOM 729 O O . LEU A 1 92 ? 7.999 -18.104 -13.150 1.00 78.06 92 LEU A O 1
ATOM 733 N N . PHE A 1 93 ? 7.620 -16.512 -11.602 1.00 64.75 93 PHE A N 1
ATOM 734 C CA . PHE A 1 93 ? 8.958 -16.512 -10.989 1.00 64.75 93 PHE A CA 1
ATOM 735 C C . PHE A 1 93 ? 8.846 -16.218 -9.496 1.00 64.75 93 PHE A C 1
ATOM 737 O O . PHE A 1 93 ? 9.581 -16.860 -8.719 1.00 64.75 93 PHE A O 1
#

Foldseek 3Di:
DDAAEAAEDAQDQDPQQPPDPCCVPDVDHNVVVLVVCVVVRHQAYEYWRAGDDDDDDPVVVVVRLVVRQVRQVVSCVVNPRRYDYDHDDDPVD

Sequence (93 aa):
MFEIIDFHTHPFLTDGQNICNHKAVIPMTTASSKEYLQGLAIHKICGSVVSTDCYTEPGDMWKKIQRNNASAYALQERYGDFYIPGIHVHPLF

Secondary structure (DSSP, 8-state):
-PPPEES-----SSTTT---TTTTTS---HHHHHHHHHHTT--EEEE--------SSHHHHHHHHHHHHHHHHHHHHHHGGGEEEPPP--TT-

Radius of gyration: 14.07 Å; chains: 1; bounding box: 25×32×45 Å